Protein AF-A0A945HFX0-F1 (afdb_monomer)

Solvent-accessible surface area (backbone atoms only — not comparable to full-atom values): 7652 Å² total; per-residue (Å²): 131,73,81,60,67,75,51,36,63,50,46,22,51,36,42,45,74,63,76,45,85,78,62,36,68,26,99,71,65,4,30,9,42,42,48,48,58,98,86,22,37,43,35,40,37,35,25,21,48,61,94,44,63,70,61,50,52,52,44,40,50,51,24,35,49,52,19,45,22,42,48,31,44,33,48,78,53,60,52,98,87,67,50,74,68,43,85,43,67,78,61,22,26,66,62,51,78,89,76,49,67,55,74,47,80,47,79,46,80,74,76,42,79,60,42,64,40,39,64,7,32,19,30,20,30,31,14,26,42,39,44,65,69,67,59,63,95,63,77,40,66,104

Mean predicted aligned error: 4.1 Å

Sequence (142 aa):
TIRAAGWAEAVVLLAGAGALDGPVVSPDGATATALVDDDGIRVSVGCGDPLDETVLRSYCVGAAHMAWSWITSEALSVDADGVVQDLTVRSFGVVRATDTPPISVVIEDDGDEPVNGSDAVFAAVAAATWRHRGCPEDLPTG

Foldseek 3Di:
DPPCVPPLVVLLVCVLVVVDDAWQAGPQGKTKAWAQDPQAIEMEIEFADDPDPVVLQVLLVVLLQVLLQWQAFADWDADPVRDTDQPDPVSRGRDDPVRHHDYDYHYDHPNHDGDRGSSRSNSNSNSNNCVNLVNDPDPNSD

pLDDT: mean 91.92, std 8.22, range [47.22, 98.62]

Nearest PDB structures (foldseek):
  1zxi-assembly1_B  TM=8.717E-01  e=7.387E-05  Afipia carboxidovorans OM5
  8uem-assembly1_D  TM=7.984E-01  e=1.553E-04  Mycolicibacterium smegmatis MC2 155
  7dqx-assembly1_D  TM=6.953E-01  e=4.502E-05  Paenarthrobacter nicotinovorans
  1ffv-assembly1_B  TM=7.655E-01  e=2.548E-04  Hydrogenophaga pseudoflava
  1n63-assembly1_E  TM=6.920E-01  e=9.462E-05  Afipia carboxidovorans OM5

Radius of gyration: 15.37 Å; Cα contacts (8 Å, |Δi|>4): 255; chains: 1; bounding box: 42×33×36 Å

Secondary structure (DSSP, 8-state):
--SSTTHHHHHHHHHHTT-S-S-EE-TTS-EEEEEEETTEEEEEEE-SS-S-HHHHHHHHHHHHHHHHHHHHT----B-TT--B---SHHHHTPPPGGGSPPEEEEEE---SPP---HHHHHHHHHHHHHHHTT--SSS---

Structure (mmCIF, N/CA/C/O backbone):
data_AF-A0A945HFX0-F1
#
_entry.id   AF-A0A945HFX0-F1
#
loop_
_atom_site.group_PDB
_atom_site.id
_atom_site.type_symbol
_atom_site.label_atom_id
_atom_site.label_alt_id
_atom_site.label_comp_id
_atom_site.label_asym_id
_atom_site.label_entity_id
_atom_site.label_seq_id
_atom_site.pdbx_PDB_ins_code
_atom_site.Cartn_x
_atom_site.Cartn_y
_atom_site.Cartn_z
_atom_site.occupancy
_atom_site.B_iso_or_equiv
_atom_site.auth_seq_id
_atom_site.auth_comp_id
_atom_site.auth_asym_id
_atom_site.auth_atom_id
_atom_site.pdbx_PDB_model_num
ATOM 1 N N . THR A 1 1 ? -10.031 14.500 -11.309 1.00 47.22 1 THR A N 1
ATOM 2 C CA . THR A 1 1 ? -10.260 13.137 -10.786 1.00 47.22 1 THR A CA 1
ATOM 3 C C . THR A 1 1 ? -9.378 12.967 -9.572 1.00 47.22 1 THR A C 1
ATOM 5 O O . THR A 1 1 ? -8.223 13.370 -9.645 1.00 47.22 1 THR A O 1
ATOM 8 N N . ILE A 1 2 ? -9.905 12.467 -8.453 1.00 56.25 2 ILE A N 1
ATOM 9 C CA . ILE A 1 2 ? -9.057 12.060 -7.323 1.00 56.25 2 ILE A CA 1
ATOM 10 C C . ILE A 1 2 ? -8.348 10.781 -7.781 1.00 56.25 2 ILE A C 1
ATOM 12 O O . ILE A 1 2 ? -9.014 9.870 -8.270 1.00 56.25 2 ILE A O 1
ATOM 16 N N . ARG A 1 3 ? -7.010 10.758 -7.752 1.00 59.47 3 ARG A N 1
ATOM 17 C CA . ARG A 1 3 ? -6.233 9.595 -8.214 1.00 59.47 3 ARG A CA 1
ATOM 18 C C . ARG A 1 3 ? -6.542 8.396 -7.322 1.00 59.47 3 ARG A C 1
ATOM 20 O O . ARG A 1 3 ? -6.759 8.580 -6.129 1.00 59.47 3 ARG A O 1
ATOM 27 N N . ALA A 1 4 ? -6.601 7.211 -7.925 1.00 64.75 4 ALA A N 1
ATOM 28 C CA . ALA A 1 4 ? -6.902 5.930 -7.285 1.00 64.75 4 ALA A CA 1
ATOM 29 C C . ALA A 1 4 ? -8.270 5.797 -6.570 1.00 64.75 4 ALA A C 1
ATOM 31 O O . ALA A 1 4 ? -8.687 4.670 -6.331 1.00 64.75 4 ALA A O 1
ATOM 32 N N . ALA A 1 5 ? -9.006 6.882 -6.300 1.00 73.19 5 ALA A N 1
ATOM 33 C CA . ALA A 1 5 ? -10.302 6.834 -5.621 1.00 73.19 5 ALA A CA 1
ATOM 34 C C . ALA A 1 5 ? -11.329 5.974 -6.375 1.00 73.19 5 ALA A C 1
ATOM 36 O O . ALA A 1 5 ? -11.547 6.142 -7.579 1.00 73.19 5 ALA A O 1
ATOM 37 N N . GLY A 1 6 ? -11.958 5.052 -5.654 1.00 81.00 6 GLY A N 1
ATOM 38 C CA . GLY A 1 6 ? -12.854 4.018 -6.166 1.00 81.00 6 GLY A CA 1
ATOM 39 C C . GLY A 1 6 ? -12.131 2.807 -6.767 1.00 81.00 6 GLY A C 1
ATOM 40 O O . GLY A 1 6 ? -12.640 1.691 -6.675 1.00 81.00 6 GLY A O 1
ATOM 41 N N . TRP A 1 7 ? -10.955 2.994 -7.375 1.00 88.44 7 TRP A N 1
ATOM 42 C CA . TRP A 1 7 ? -10.166 1.901 -7.951 1.00 88.44 7 TRP A CA 1
ATOM 43 C C . TRP A 1 7 ? -9.368 1.154 -6.878 1.00 88.44 7 TRP A C 1
ATOM 45 O O . TRP A 1 7 ? -9.429 -0.073 -6.830 1.00 88.44 7 TRP A O 1
ATOM 55 N N . ALA A 1 8 ? -8.660 1.868 -6.001 1.00 83.19 8 ALA A N 1
ATOM 56 C CA . ALA A 1 8 ? -7.831 1.258 -4.969 1.00 83.19 8 ALA A CA 1
ATOM 57 C C . ALA A 1 8 ? -8.677 0.472 -3.966 1.00 83.19 8 ALA A C 1
ATOM 59 O O . ALA A 1 8 ? -8.317 -0.648 -3.637 1.00 83.19 8 ALA A O 1
ATOM 60 N N . GLU A 1 9 ? -9.828 0.992 -3.540 1.00 87.00 9 GLU A N 1
ATOM 61 C CA . GLU A 1 9 ? -10.766 0.304 -2.648 1.00 87.00 9 GLU A CA 1
ATOM 62 C C . GLU A 1 9 ? -11.250 -1.015 -3.268 1.00 87.00 9 GLU A C 1
ATOM 64 O O . GLU A 1 9 ? -11.233 -2.062 -2.618 1.00 87.00 9 GLU A O 1
ATOM 69 N N . ALA A 1 10 ? -11.626 -0.987 -4.552 1.00 86.69 10 ALA A N 1
ATOM 70 C CA . ALA A 1 10 ? -12.061 -2.177 -5.275 1.00 86.69 10 ALA A CA 1
ATOM 71 C C . ALA A 1 10 ? -10.925 -3.200 -5.427 1.00 86.69 10 ALA A C 1
ATOM 73 O O . ALA A 1 10 ? -11.132 -4.392 -5.201 1.00 86.69 10 ALA A O 1
ATOM 74 N N . VAL A 1 11 ? -9.718 -2.746 -5.774 1.00 85.12 11 VAL A N 1
ATOM 75 C CA . VAL A 1 11 ? -8.543 -3.617 -5.899 1.00 85.12 11 VAL A CA 1
ATOM 76 C C . VAL A 1 11 ? -8.136 -4.186 -4.550 1.00 85.12 11 VAL A C 1
ATOM 78 O O . VAL A 1 11 ? -7.838 -5.367 -4.487 1.00 85.12 11 VAL A O 1
ATOM 81 N N . VAL A 1 12 ? -8.160 -3.410 -3.468 1.00 86.88 12 VAL A N 1
ATOM 82 C CA . VAL A 1 12 ? -7.839 -3.891 -2.117 1.00 86.88 12 VAL A CA 1
ATOM 83 C C . VAL A 1 12 ? -8.786 -5.007 -1.698 1.00 86.88 12 VAL A C 1
ATOM 85 O O . VAL A 1 12 ? -8.320 -6.038 -1.215 1.00 86.88 12 VAL A O 1
ATOM 88 N N . LEU A 1 13 ? -10.088 -4.851 -1.951 1.00 86.88 13 LEU A N 1
ATOM 89 C CA . LEU A 1 13 ? -11.083 -5.891 -1.687 1.00 86.88 13 LEU A CA 1
ATOM 90 C C . LEU A 1 13 ? -10.856 -7.135 -2.552 1.00 86.88 13 LEU A C 1
ATOM 92 O O . LEU A 1 13 ? -10.785 -8.241 -2.023 1.00 86.88 13 LEU A O 1
ATOM 96 N N . LEU A 1 14 ? -10.716 -6.977 -3.872 1.00 86.44 14 LEU A N 1
ATOM 97 C CA . LEU A 1 14 ? -10.540 -8.101 -4.798 1.00 86.44 14 LEU A CA 1
ATOM 98 C C . LEU A 1 14 ? -9.209 -8.823 -4.571 1.00 86.44 14 LEU A C 1
ATOM 100 O O . LEU A 1 14 ? -9.177 -10.048 -4.437 1.00 86.44 14 LEU A O 1
ATOM 104 N N . ALA A 1 15 ? -8.118 -8.061 -4.496 1.00 80.31 15 ALA A N 1
ATOM 105 C CA . ALA A 1 15 ? -6.792 -8.572 -4.218 1.00 80.31 15 ALA A CA 1
ATOM 106 C C . ALA A 1 15 ? -6.811 -9.230 -2.856 1.00 80.31 15 ALA A C 1
ATOM 108 O O . ALA A 1 15 ? -6.555 -10.416 -2.827 1.00 80.31 15 ALA A O 1
ATOM 109 N N . GLY A 1 16 ? -7.192 -8.533 -1.781 1.00 75.00 16 GLY A N 1
ATOM 110 C CA . GLY A 1 16 ? -7.235 -9.024 -0.401 1.00 75.00 16 GLY A CA 1
ATOM 111 C C . GLY A 1 16 ? -8.109 -10.265 -0.171 1.00 75.00 16 GLY A C 1
ATOM 112 O O . GLY A 1 16 ? -7.706 -11.180 0.547 1.00 75.00 16 GLY A O 1
ATOM 113 N N . ALA A 1 17 ? -9.254 -10.371 -0.849 1.00 81.88 17 ALA A N 1
ATOM 114 C CA . ALA A 1 17 ? -10.121 -11.550 -0.782 1.00 81.88 17 ALA A CA 1
ATOM 115 C C . ALA A 1 17 ? -9.568 -12.765 -1.552 1.00 81.88 17 ALA A C 1
ATOM 117 O O . ALA A 1 17 ? -10.147 -13.846 -1.488 1.00 81.88 17 ALA A O 1
ATOM 118 N N . GLY A 1 18 ? -8.455 -12.607 -2.280 1.00 79.31 18 GLY A N 1
ATOM 119 C CA . GLY A 1 18 ? -7.888 -13.665 -3.121 1.00 79.31 18 GLY A CA 1
ATOM 120 C C . GLY A 1 18 ? -8.658 -13.879 -4.422 1.00 79.31 18 GLY A C 1
ATOM 121 O O . GLY A 1 18 ? -8.559 -14.944 -5.013 1.00 79.31 18 GLY A O 1
ATOM 122 N N . ALA A 1 19 ? -9.437 -12.886 -4.860 1.00 81.06 19 ALA A N 1
ATOM 123 C CA . ALA A 1 19 ? -10.135 -12.908 -6.145 1.00 81.06 19 ALA A CA 1
ATOM 124 C C . ALA A 1 19 ? -9.243 -12.449 -7.314 1.00 81.06 19 ALA A C 1
ATOM 126 O O . ALA A 1 19 ? -9.623 -12.620 -8.472 1.00 81.06 19 ALA A O 1
ATOM 127 N N . LEU A 1 20 ? -8.079 -11.861 -7.017 1.00 79.38 20 LEU A N 1
ATOM 128 C CA . LEU A 1 20 ? -7.027 -11.577 -7.990 1.00 79.38 20 LEU A CA 1
ATOM 129 C C . LEU A 1 20 ? -5.816 -12.458 -7.694 1.00 79.38 20 LEU A C 1
ATOM 131 O O . LEU A 1 20 ? -5.263 -12.409 -6.592 1.00 79.38 20 LEU A O 1
ATOM 135 N N . ASP A 1 21 ? -5.410 -13.223 -8.702 1.00 78.06 21 ASP A N 1
ATOM 136 C CA . ASP A 1 21 ? -4.166 -13.981 -8.700 1.00 78.06 21 ASP A CA 1
ATOM 137 C C . ASP A 1 21 ? -3.045 -13.126 -9.308 1.00 78.06 21 ASP A C 1
ATOM 139 O O . ASP A 1 21 ? -3.195 -12.576 -10.400 1.00 78.06 21 ASP A O 1
ATOM 143 N N . GLY A 1 22 ? -1.902 -13.043 -8.622 1.00 86.62 22 GLY A N 1
ATOM 144 C CA . GLY A 1 22 ? -0.717 -12.332 -9.112 1.00 86.62 22 GLY A CA 1
ATOM 145 C C . GLY A 1 22 ? -0.613 -10.864 -8.664 1.00 86.62 22 GLY A C 1
ATOM 146 O O . GLY A 1 22 ? -1.208 -10.480 -7.654 1.00 86.62 22 GLY A O 1
ATOM 147 N N . PRO A 1 23 ? 0.218 -10.052 -9.348 1.00 93.50 23 PRO A N 1
ATOM 148 C CA . PRO A 1 23 ? 0.467 -8.666 -8.968 1.00 93.50 23 PRO A CA 1
ATOM 149 C C . PRO A 1 23 ? -0.758 -7.772 -9.181 1.00 93.50 23 PRO A C 1
ATOM 151 O O . PRO A 1 23 ? -1.560 -7.979 -10.091 1.00 93.50 23 PRO A O 1
ATOM 154 N N . VAL A 1 24 ? -0.859 -6.717 -8.374 1.00 94.94 24 VAL A N 1
ATOM 155 C CA . VAL A 1 24 ? -1.767 -5.600 -8.650 1.00 94.94 24 VAL A CA 1
ATOM 156 C C . VAL A 1 24 ? -1.261 -4.857 -9.879 1.00 94.94 24 VAL A C 1
ATOM 158 O O . VAL A 1 24 ? -0.081 -4.530 -9.932 1.00 94.94 24 VAL A O 1
ATOM 161 N N . VAL A 1 25 ? -2.150 -4.552 -10.827 1.00 94.19 25 VAL A N 1
ATOM 162 C CA . VAL A 1 25 ? -1.836 -3.767 -12.031 1.00 94.19 25 VAL A CA 1
ATOM 163 C C . VAL A 1 25 ? -2.558 -2.423 -11.962 1.00 94.19 25 VAL A C 1
ATOM 165 O O . VAL A 1 25 ? -3.788 -2.396 -11.884 1.00 94.19 25 VAL A O 1
ATOM 168 N N . SER A 1 26 ? -1.815 -1.315 -11.963 1.00 93.19 26 SER A N 1
ATOM 169 C CA . SER A 1 26 ? -2.383 0.037 -11.967 1.00 93.19 26 SER A CA 1
ATOM 170 C C . SER A 1 26 ? -3.026 0.378 -13.317 1.00 93.19 26 SER A C 1
ATOM 172 O O . SER A 1 26 ? -2.711 -0.251 -14.330 1.00 93.19 26 SER A O 1
ATOM 174 N N . PRO A 1 27 ? -3.901 1.401 -13.382 1.00 90.69 27 PRO A N 1
ATOM 175 C CA . PRO A 1 27 ? -4.476 1.854 -14.650 1.00 90.69 27 PRO A CA 1
ATOM 176 C C . PRO A 1 27 ? -3.428 2.296 -15.681 1.00 90.69 27 PRO A C 1
ATOM 178 O O . PRO A 1 27 ? -3.665 2.165 -16.879 1.00 90.69 27 PRO A O 1
ATOM 181 N N . ASP A 1 28 ? -2.279 2.786 -15.207 1.00 90.44 28 ASP A N 1
ATOM 182 C CA . ASP A 1 28 ? -1.153 3.219 -16.040 1.00 90.44 28 ASP A CA 1
ATOM 183 C C . ASP A 1 28 ? -0.229 2.046 -16.440 1.00 90.44 28 ASP A C 1
ATOM 185 O O . ASP A 1 28 ? 0.741 2.253 -17.160 1.00 90.44 28 ASP A O 1
ATOM 189 N N . GLY A 1 29 ? -0.524 0.816 -15.998 1.00 93.62 29 GLY A N 1
ATOM 190 C CA . GLY A 1 29 ? 0.176 -0.410 -16.400 1.00 93.62 29 GLY A CA 1
ATOM 191 C C . GLY A 1 29 ? 1.282 -0.886 -15.456 1.00 93.62 29 GLY A C 1
ATOM 192 O O . GLY A 1 29 ? 1.829 -1.962 -15.678 1.00 93.62 29 GLY A O 1
ATOM 193 N N . ALA A 1 30 ? 1.586 -0.151 -14.384 1.00 95.50 30 ALA A N 1
ATOM 194 C CA . ALA A 1 30 ? 2.576 -0.595 -13.406 1.00 95.50 30 ALA A CA 1
ATOM 195 C C . ALA A 1 30 ? 2.076 -1.808 -12.620 1.00 95.50 30 ALA A C 1
ATOM 197 O O . ALA A 1 30 ? 0.890 -1.907 -12.302 1.00 95.50 30 ALA A O 1
ATOM 198 N N . THR A 1 31 ? 2.988 -2.691 -12.232 1.00 96.69 31 THR A N 1
ATOM 199 C CA . THR A 1 31 ? 2.679 -3.877 -11.437 1.00 96.69 31 THR A CA 1
ATOM 200 C C . THR A 1 31 ? 3.303 -3.788 -10.052 1.00 96.69 31 THR A C 1
ATOM 202 O O . THR A 1 31 ? 4.391 -3.240 -9.892 1.00 96.69 31 THR A O 1
ATOM 205 N N . ALA A 1 32 ? 2.627 -4.313 -9.030 1.00 97.25 32 ALA A N 1
ATOM 206 C CA . ALA A 1 32 ? 3.210 -4.428 -7.700 1.00 97.25 32 ALA A CA 1
ATOM 207 C C . ALA A 1 32 ? 2.732 -5.669 -6.944 1.00 97.25 32 ALA A C 1
ATOM 209 O O . ALA A 1 32 ? 1.564 -6.059 -7.003 1.00 97.25 32 ALA A O 1
ATOM 210 N N . THR A 1 33 ? 3.639 -6.247 -6.162 1.00 97.06 33 THR A N 1
ATOM 211 C CA . THR A 1 33 ? 3.321 -7.214 -5.108 1.00 97.06 33 THR A CA 1
ATOM 212 C C . THR A 1 33 ? 3.784 -6.671 -3.766 1.00 97.06 33 THR A C 1
ATOM 214 O O . THR A 1 33 ? 4.759 -5.921 -3.685 1.00 97.06 33 THR A O 1
ATOM 217 N N . ALA A 1 34 ? 3.079 -7.050 -2.703 1.00 97.69 34 ALA A N 1
ATOM 218 C CA . ALA A 1 34 ? 3.464 -6.699 -1.349 1.00 97.69 34 ALA A CA 1
ATOM 219 C C . ALA A 1 34 ? 3.267 -7.878 -0.398 1.00 97.69 34 ALA A C 1
ATOM 221 O O . ALA A 1 34 ? 2.303 -8.637 -0.514 1.00 97.69 34 ALA A O 1
ATOM 222 N N . LEU A 1 35 ? 4.170 -7.987 0.570 1.00 97.00 35 LEU A N 1
ATOM 223 C CA . LEU A 1 35 ? 4.065 -8.881 1.714 1.00 97.00 35 LEU A CA 1
ATOM 224 C C . LEU A 1 35 ? 4.190 -8.049 2.990 1.00 97.00 35 LEU A C 1
ATOM 226 O O . LEU A 1 35 ? 5.115 -7.245 3.110 1.00 97.00 35 LEU A O 1
ATOM 230 N N . VAL A 1 36 ? 3.265 -8.270 3.922 1.00 97.56 36 VAL A N 1
ATOM 231 C CA . VAL A 1 36 ? 3.235 -7.630 5.240 1.00 97.56 36 VAL A CA 1
ATOM 232 C C . VAL A 1 36 ? 3.227 -8.723 6.300 1.00 97.56 36 VAL A C 1
ATOM 234 O O . VAL A 1 36 ? 2.336 -9.576 6.310 1.00 97.56 36 VAL A O 1
ATOM 237 N N . ASP A 1 37 ? 4.234 -8.711 7.164 1.00 96.50 37 ASP A N 1
ATOM 238 C CA . ASP A 1 37 ? 4.365 -9.607 8.311 1.00 96.50 37 ASP A CA 1
ATOM 239 C C . ASP A 1 37 ? 5.091 -8.914 9.474 1.00 96.50 37 ASP A C 1
ATOM 241 O O . ASP A 1 37 ? 5.285 -7.697 9.460 1.00 96.50 37 ASP A O 1
ATOM 245 N N . ASP A 1 38 ? 5.474 -9.691 10.487 1.00 94.94 38 ASP A N 1
ATOM 246 C CA . ASP A 1 38 ? 6.113 -9.184 11.705 1.00 94.94 38 ASP A CA 1
ATOM 247 C C . ASP A 1 38 ? 7.488 -8.533 11.446 1.00 94.94 38 ASP A C 1
ATOM 249 O O . ASP A 1 38 ? 7.938 -7.720 12.255 1.00 94.94 38 ASP A O 1
ATOM 253 N N . ASP A 1 39 ? 8.147 -8.849 10.322 1.00 96.19 39 ASP A N 1
ATOM 254 C CA . ASP A 1 39 ? 9.440 -8.263 9.944 1.00 96.19 39 ASP A CA 1
ATOM 255 C C . ASP A 1 39 ? 9.280 -6.904 9.235 1.00 96.19 39 ASP A C 1
ATOM 257 O O . ASP A 1 39 ? 10.214 -6.094 9.215 1.00 96.19 39 ASP A O 1
ATOM 261 N N . GLY A 1 40 ? 8.109 -6.640 8.646 1.00 97.94 40 GLY A N 1
ATOM 262 C CA . GLY A 1 40 ? 7.769 -5.371 8.008 1.00 97.94 40 GLY A CA 1
ATOM 263 C C . GLY A 1 40 ? 7.066 -5.518 6.659 1.00 97.94 40 GLY A C 1
ATOM 264 O O . GLY A 1 40 ? 6.315 -6.459 6.408 1.00 97.94 40 GLY A O 1
ATOM 265 N N . ILE A 1 41 ? 7.295 -4.539 5.782 1.00 98.62 41 ILE A N 1
ATOM 266 C CA . ILE A 1 41 ? 6.659 -4.419 4.467 1.00 98.62 41 ILE A CA 1
ATOM 267 C C . ILE A 1 41 ? 7.716 -4.644 3.378 1.00 98.62 41 ILE A C 1
ATOM 269 O O . ILE A 1 41 ? 8.709 -3.916 3.277 1.00 98.62 41 ILE A O 1
ATOM 273 N N . ARG A 1 42 ? 7.495 -5.648 2.528 1.00 98.62 42 ARG A N 1
ATOM 274 C CA . ARG A 1 42 ? 8.311 -5.929 1.335 1.00 98.62 42 ARG A CA 1
ATOM 275 C C . ARG A 1 42 ? 7.486 -5.670 0.090 1.00 98.62 42 ARG A C 1
ATOM 277 O O . ARG A 1 42 ? 6.399 -6.225 -0.036 1.00 98.62 42 ARG A O 1
ATOM 284 N N . VAL A 1 43 ? 8.013 -4.853 -0.814 1.00 98.56 43 VAL A N 1
ATOM 285 C CA . VAL A 1 43 ? 7.371 -4.470 -2.074 1.00 98.56 43 VAL A CA 1
ATOM 286 C C . VAL A 1 43 ? 8.263 -4.883 -3.239 1.00 98.56 43 VAL A C 1
ATOM 288 O O . VAL A 1 43 ? 9.460 -4.613 -3.206 1.00 98.56 43 VAL A O 1
ATOM 291 N N . SER A 1 44 ? 7.681 -5.486 -4.271 1.00 98.06 44 SER A N 1
ATOM 292 C CA . SER A 1 44 ? 8.280 -5.573 -5.609 1.00 98.06 44 SER A CA 1
ATOM 293 C C . SER A 1 44 ? 7.398 -4.778 -6.571 1.00 98.06 44 SER A C 1
ATOM 295 O O . SER A 1 44 ? 6.171 -4.883 -6.494 1.00 98.06 44 SER A O 1
ATOM 297 N N . VAL A 1 45 ? 8.006 -3.932 -7.403 1.00 97.94 45 VAL A N 1
ATOM 298 C CA . VAL A 1 45 ? 7.315 -3.041 -8.345 1.00 97.94 45 VAL A CA 1
ATOM 299 C C . VAL A 1 45 ? 7.966 -3.114 -9.722 1.00 97.94 45 VAL A C 1
ATOM 301 O O . VAL A 1 45 ? 9.175 -2.947 -9.823 1.00 97.94 45 VAL A O 1
ATOM 304 N N . GLY A 1 46 ? 7.167 -3.331 -10.766 1.00 97.19 46 GLY A N 1
ATOM 305 C CA . GLY A 1 46 ? 7.577 -3.190 -12.167 1.00 97.19 46 GLY A CA 1
ATOM 306 C C . GLY A 1 46 ? 6.870 -1.990 -12.789 1.00 97.19 46 GLY A C 1
ATOM 307 O O . GLY A 1 46 ? 5.642 -1.886 -12.701 1.00 97.19 46 GLY A O 1
ATOM 308 N N . CYS A 1 47 ? 7.622 -1.045 -13.346 1.00 95.88 47 CYS A N 1
ATOM 309 C CA . CYS A 1 47 ? 7.056 0.187 -13.898 1.00 95.88 47 CYS A CA 1
ATOM 310 C C . CYS A 1 47 ? 7.902 0.806 -15.022 1.00 95.88 47 CYS A C 1
ATOM 312 O O . CYS A 1 47 ? 7.966 2.037 -15.103 1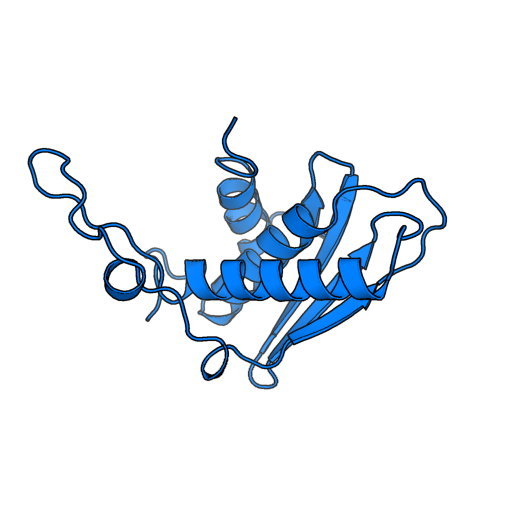.00 95.88 47 CYS A O 1
ATOM 314 N N . GLY A 1 48 ? 8.536 -0.010 -15.867 1.00 95.38 48 GLY A N 1
ATOM 315 C CA . GLY A 1 48 ? 9.466 0.473 -16.888 1.00 95.38 48 GLY A CA 1
ATOM 316 C C . GLY A 1 48 ? 10.852 0.812 -16.337 1.00 95.38 48 GLY A C 1
ATOM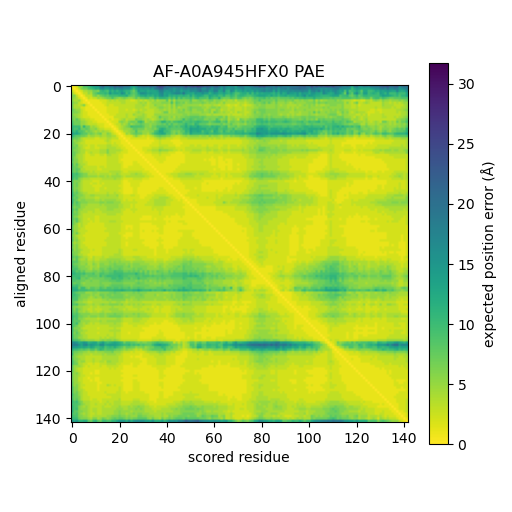 317 O O . GLY A 1 48 ? 11.115 0.674 -15.139 1.00 95.38 48 GLY A O 1
ATOM 318 N N . ASP A 1 49 ? 11.712 1.333 -17.217 1.00 95.00 49 ASP A N 1
ATOM 319 C CA . ASP A 1 49 ? 13.044 1.861 -16.894 1.00 95.00 49 ASP A CA 1
ATOM 320 C C . ASP A 1 49 ? 12.930 3.185 -16.104 1.00 95.00 49 ASP A C 1
ATOM 322 O O . ASP A 1 49 ? 12.521 4.214 -16.662 1.00 95.00 49 ASP A O 1
ATOM 326 N N . PRO A 1 50 ? 13.239 3.208 -14.791 1.00 93.38 50 PRO A N 1
ATOM 327 C CA . PRO A 1 50 ? 13.017 4.383 -13.962 1.00 93.38 50 PRO A CA 1
ATOM 328 C C . PRO A 1 50 ? 13.864 5.577 -14.407 1.00 93.38 50 PRO A C 1
ATOM 330 O O . PRO A 1 50 ? 15.086 5.500 -14.490 1.00 93.38 50 PRO A O 1
ATOM 333 N N . LEU A 1 51 ? 13.232 6.749 -14.529 1.00 93.88 51 LEU A N 1
ATOM 334 C CA . LEU A 1 51 ? 13.952 8.008 -14.783 1.00 93.88 51 LEU A CA 1
ATOM 335 C C . LEU A 1 51 ? 15.022 8.305 -13.714 1.00 93.88 51 LEU A C 1
ATOM 337 O O . LEU A 1 51 ? 16.056 8.900 -14.010 1.00 93.88 51 LEU A O 1
ATOM 341 N N . ASP A 1 52 ? 14.736 7.930 -12.465 1.00 95.25 52 ASP A N 1
ATOM 342 C CA . ASP A 1 52 ? 15.670 7.940 -11.342 1.00 95.25 52 ASP A CA 1
ATOM 343 C C . ASP A 1 52 ? 15.210 6.898 -10.309 1.00 95.25 52 ASP A C 1
ATOM 345 O O . ASP A 1 52 ? 14.127 7.003 -9.722 1.00 95.25 52 ASP A O 1
ATOM 349 N N . GLU A 1 53 ? 16.042 5.883 -10.076 1.00 94.69 53 GLU A N 1
ATOM 350 C CA . GLU A 1 53 ? 15.722 4.773 -9.176 1.00 94.69 53 GLU A CA 1
ATOM 351 C C . GLU A 1 53 ? 15.582 5.217 -7.707 1.00 94.69 53 GLU A C 1
ATOM 353 O O . GLU A 1 53 ? 14.753 4.691 -6.961 1.00 94.69 53 GLU A O 1
ATOM 358 N N . THR A 1 54 ? 16.355 6.216 -7.268 1.00 96.88 54 THR A N 1
ATOM 359 C CA . THR A 1 54 ? 16.299 6.729 -5.888 1.00 96.88 54 THR A CA 1
ATOM 360 C C . THR A 1 54 ? 14.988 7.469 -5.640 1.00 96.88 54 THR A C 1
ATOM 362 O O . THR A 1 54 ? 14.357 7.310 -4.586 1.00 96.88 54 THR A O 1
ATOM 365 N N . VAL A 1 55 ? 14.554 8.262 -6.619 1.00 96.88 55 VAL A N 1
ATOM 366 C CA . VAL A 1 55 ? 13.275 8.973 -6.579 1.00 96.88 55 VAL A CA 1
ATOM 367 C C . VAL A 1 55 ? 12.117 7.980 -6.607 1.00 96.88 55 VAL A C 1
ATOM 369 O O . VAL A 1 55 ? 11.241 8.059 -5.743 1.00 96.88 55 VAL A O 1
ATOM 372 N N . LEU A 1 56 ? 12.135 7.006 -7.524 1.00 96.12 56 LEU A N 1
ATOM 373 C CA . LEU A 1 56 ? 11.108 5.963 -7.594 1.00 96.12 56 LEU A CA 1
ATOM 374 C C . LEU A 1 56 ? 10.999 5.200 -6.269 1.00 96.12 56 LEU A C 1
ATOM 376 O O . LEU A 1 56 ? 9.914 5.093 -5.700 1.00 96.12 56 LEU A O 1
ATOM 380 N N . ARG A 1 57 ? 12.130 4.748 -5.721 1.00 97.75 57 ARG A N 1
ATOM 381 C CA . ARG A 1 57 ? 12.188 4.057 -4.427 1.00 97.75 57 ARG A CA 1
ATOM 382 C C . ARG A 1 57 ? 11.562 4.884 -3.307 1.00 97.75 57 ARG A C 1
ATOM 384 O O . ARG A 1 57 ? 10.799 4.348 -2.506 1.00 97.75 57 ARG A O 1
ATOM 391 N N . SER A 1 58 ? 11.840 6.186 -3.267 1.00 97.88 58 SER A N 1
ATOM 392 C CA . SER A 1 58 ? 11.257 7.101 -2.277 1.00 97.88 58 SER A CA 1
ATOM 393 C C . SER A 1 58 ? 9.739 7.230 -2.440 1.00 97.88 58 SER A C 1
ATOM 395 O O . SER A 1 58 ? 9.009 7.207 -1.448 1.00 97.88 58 SER A O 1
ATOM 397 N N . TYR A 1 59 ? 9.246 7.297 -3.680 1.00 97.38 59 TYR A N 1
ATOM 398 C CA . TYR A 1 59 ? 7.812 7.290 -3.970 1.00 97.38 59 TYR A CA 1
ATOM 399 C C . TYR A 1 59 ? 7.134 5.981 -3.555 1.00 97.38 59 TYR A C 1
ATOM 401 O O . TYR A 1 59 ? 6.048 6.021 -2.980 1.00 97.38 59 TYR A O 1
ATOM 409 N N . CYS A 1 60 ? 7.766 4.830 -3.788 1.00 98.25 60 CYS A N 1
ATOM 410 C CA . CYS A 1 60 ? 7.247 3.533 -3.352 1.00 98.25 60 CYS A CA 1
ATOM 411 C C . CYS A 1 60 ? 7.184 3.429 -1.822 1.00 98.25 60 CYS A C 1
ATOM 413 O O . CYS A 1 60 ? 6.180 2.964 -1.287 1.00 98.25 60 CYS A O 1
ATOM 415 N N . VAL A 1 61 ? 8.207 3.914 -1.107 1.00 98.44 61 VAL A N 1
ATOM 416 C CA . VAL A 1 61 ? 8.193 3.973 0.366 1.00 98.44 61 VAL A CA 1
ATOM 417 C C . VAL A 1 61 ? 7.060 4.872 0.869 1.00 98.44 61 VAL A C 1
ATOM 419 O O . VAL A 1 61 ? 6.325 4.478 1.771 1.00 98.44 61 VAL A O 1
ATOM 422 N N . GLY A 1 62 ? 6.866 6.045 0.259 1.00 98.00 62 GLY A N 1
ATOM 423 C CA . GLY A 1 62 ? 5.751 6.935 0.594 1.00 98.00 62 GLY A CA 1
ATOM 424 C C . GLY A 1 62 ? 4.380 6.303 0.328 1.00 98.00 62 GLY A C 1
ATOM 425 O O . GLY A 1 62 ? 3.490 6.391 1.167 1.00 98.00 62 GLY A O 1
ATOM 426 N N . ALA A 1 63 ? 4.214 5.615 -0.804 1.00 97.94 63 ALA A N 1
ATOM 427 C CA . ALA A 1 63 ? 2.979 4.906 -1.139 1.00 97.94 63 ALA A CA 1
ATOM 428 C C . ALA A 1 63 ? 2.671 3.772 -0.149 1.00 97.94 63 ALA A C 1
ATOM 430 O O . ALA A 1 63 ? 1.534 3.641 0.299 1.00 97.94 63 ALA A O 1
ATOM 431 N N . ALA A 1 64 ? 3.685 2.994 0.239 1.00 98.38 64 ALA A N 1
ATOM 432 C CA . ALA A 1 64 ? 3.547 1.940 1.238 1.00 98.38 64 ALA A CA 1
ATOM 433 C C . ALA A 1 64 ? 3.184 2.497 2.627 1.00 98.38 64 ALA A C 1
ATOM 435 O O . ALA A 1 64 ? 2.319 1.940 3.300 1.00 98.38 64 ALA A O 1
ATOM 436 N N . HIS A 1 65 ? 3.791 3.619 3.032 1.00 98.06 65 HIS A N 1
ATOM 437 C CA . HIS A 1 65 ? 3.450 4.327 4.271 1.00 98.06 65 HIS A CA 1
ATOM 438 C C . HIS A 1 65 ? 1.986 4.783 4.283 1.00 98.06 65 HIS A C 1
ATOM 440 O O . HIS A 1 65 ? 1.267 4.479 5.234 1.00 98.06 65 HIS A O 1
ATOM 446 N N . MET A 1 66 ? 1.529 5.440 3.211 1.00 96.75 66 MET A N 1
ATOM 447 C CA . MET A 1 66 ? 0.137 5.886 3.090 1.00 96.75 66 MET A CA 1
ATOM 448 C C . MET A 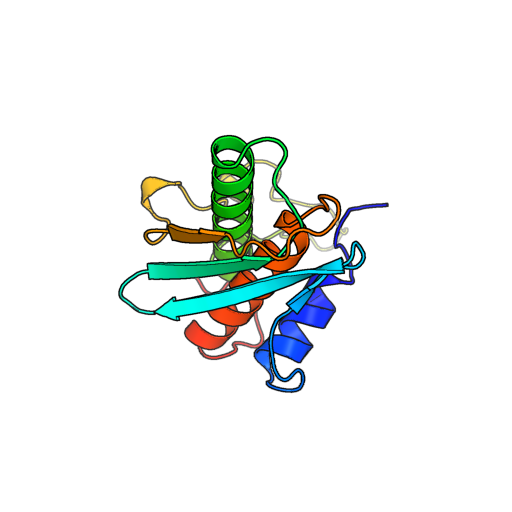1 66 ? -0.839 4.706 3.126 1.00 96.75 66 MET A C 1
ATOM 450 O O . MET A 1 66 ? -1.856 4.771 3.806 1.00 96.75 66 MET A O 1
ATOM 454 N N . ALA A 1 67 ? -0.522 3.607 2.438 1.00 96.62 67 ALA A N 1
ATOM 455 C CA . ALA A 1 67 ? -1.360 2.413 2.417 1.00 96.62 67 ALA A CA 1
ATOM 456 C C . ALA A 1 67 ? -1.476 1.746 3.795 1.00 96.62 67 ALA A C 1
ATOM 458 O O . ALA A 1 67 ? -2.575 1.390 4.217 1.00 96.62 67 ALA A O 1
ATOM 459 N N . TRP A 1 68 ? -0.357 1.606 4.513 1.00 97.31 68 TRP A N 1
ATOM 460 C CA . TRP A 1 68 ? -0.355 1.118 5.893 1.00 97.31 68 TRP A CA 1
ATOM 461 C C . TRP A 1 68 ? -1.201 2.027 6.788 1.00 97.31 68 TRP A C 1
ATOM 463 O O . TRP A 1 68 ? -2.129 1.561 7.444 1.00 97.31 68 TRP A O 1
ATOM 473 N N . SER A 1 69 ? -0.919 3.332 6.752 1.00 96.69 69 SER A N 1
ATOM 474 C CA . SER A 1 69 ? -1.601 4.349 7.550 1.00 96.69 69 SER A CA 1
ATOM 475 C C . SER A 1 69 ? -3.114 4.330 7.329 1.00 96.69 69 SER A C 1
ATOM 477 O O . SER A 1 69 ? -3.871 4.299 8.301 1.00 96.69 69 SER A O 1
ATOM 479 N N . TRP A 1 70 ? -3.549 4.225 6.071 1.00 95.12 70 TRP A N 1
ATOM 480 C CA . TRP A 1 70 ? -4.957 4.123 5.705 1.00 95.12 70 TRP A CA 1
ATOM 481 C C . TRP A 1 70 ? -5.664 2.939 6.365 1.00 95.12 70 TRP A C 1
ATOM 483 O O . TRP A 1 70 ? -6.688 3.114 7.020 1.00 95.12 70 TRP A O 1
ATOM 493 N N . ILE A 1 71 ? -5.104 1.736 6.240 1.00 95.31 71 ILE A N 1
ATOM 494 C CA . ILE A 1 71 ? -5.734 0.531 6.789 1.00 95.31 71 ILE A CA 1
ATOM 495 C C . ILE A 1 71 ? -5.713 0.536 8.321 1.00 95.31 71 ILE A C 1
ATOM 497 O O . ILE A 1 71 ? -6.645 0.046 8.959 1.00 95.31 71 ILE A O 1
ATOM 501 N N . THR A 1 72 ? -4.659 1.070 8.937 1.00 95.94 72 THR A N 1
ATOM 502 C CA . THR A 1 72 ? -4.452 0.895 10.378 1.00 95.94 72 THR A CA 1
ATOM 503 C C . THR A 1 72 ? -4.952 2.045 11.231 1.00 95.94 72 THR A C 1
ATOM 505 O O . THR A 1 72 ? -5.232 1.814 12.401 1.00 95.94 72 THR A O 1
ATOM 508 N N . SER A 1 73 ? -5.054 3.268 10.700 1.00 95.69 73 SER A N 1
ATOM 509 C CA . SER A 1 73 ? -5.253 4.449 11.553 1.00 95.69 73 SER A CA 1
ATOM 510 C C . SER A 1 73 ? -6.056 5.596 10.931 1.00 95.69 73 SER A C 1
ATOM 512 O O . SER A 1 73 ? -6.690 6.341 11.677 1.00 95.69 73 SER A O 1
ATOM 514 N N . GLU A 1 74 ? -6.058 5.775 9.606 1.00 94.69 74 GLU A N 1
ATOM 515 C CA . GLU A 1 74 ? -6.715 6.947 9.015 1.00 94.69 74 GLU A CA 1
ATOM 516 C C . GLU A 1 74 ? -8.240 6.814 8.952 1.00 94.69 74 GLU A C 1
ATOM 518 O O . GLU A 1 74 ? -8.775 5.859 8.388 1.00 94.69 74 GLU A O 1
ATOM 523 N N . ALA A 1 75 ? -8.950 7.811 9.485 1.00 91.94 75 ALA A N 1
ATOM 524 C CA . ALA A 1 75 ? -10.408 7.880 9.454 1.00 91.94 75 ALA A CA 1
ATOM 525 C C . ALA A 1 75 ? -10.914 9.326 9.392 1.00 91.94 75 ALA A C 1
ATOM 527 O O . ALA A 1 75 ? -10.308 10.243 9.946 1.00 91.94 75 ALA A O 1
ATOM 528 N N . LEU A 1 76 ? -12.070 9.519 8.752 1.00 91.88 76 LEU A N 1
ATOM 529 C CA . LEU A 1 76 ? -12.838 10.763 8.813 1.00 91.88 76 LEU A CA 1
ATOM 530 C C . LEU A 1 76 ? -14.178 10.495 9.49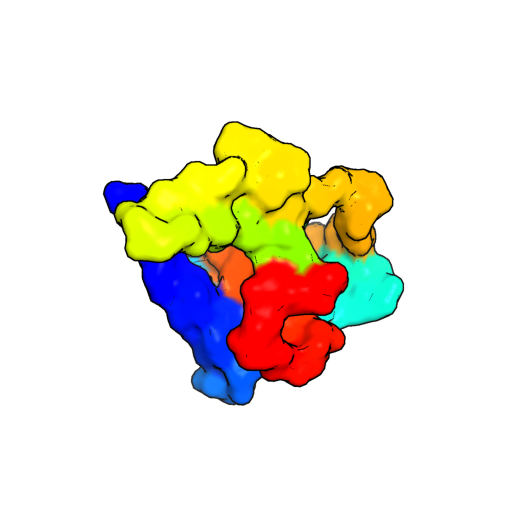2 1.00 91.88 76 LEU A C 1
ATOM 532 O O . LEU A 1 76 ? -15.047 9.827 8.932 1.00 91.88 76 LEU A O 1
ATOM 536 N N . SER A 1 77 ? -14.363 11.049 10.683 1.00 91.19 77 SER A N 1
ATOM 537 C CA . SER A 1 77 ? -15.648 11.083 11.363 1.00 91.19 77 SER A CA 1
ATOM 538 C C . SER A 1 77 ? -16.520 12.215 10.818 1.00 91.19 77 SER A C 1
ATOM 540 O O . SER A 1 77 ? -16.068 13.340 10.571 1.00 91.19 77 SER A O 1
ATOM 542 N N . VAL A 1 78 ? -17.795 11.889 10.620 1.00 94.12 78 VAL A N 1
ATOM 543 C CA . VAL A 1 78 ? -18.840 12.809 10.169 1.00 94.12 78 VAL A CA 1
ATOM 544 C C . VAL A 1 78 ? -19.957 12.832 11.202 1.00 94.12 78 VAL A C 1
ATOM 546 O O . VAL A 1 78 ? -20.333 11.789 11.739 1.00 94.12 78 VAL A O 1
ATOM 549 N N . ASP A 1 79 ? -20.465 14.020 11.513 1.00 94.19 79 ASP A N 1
ATOM 550 C CA . ASP A 1 79 ? -21.625 14.153 12.393 1.00 94.19 79 ASP A CA 1
ATOM 551 C C . ASP A 1 79 ? -22.949 13.888 11.650 1.00 94.19 79 ASP A C 1
ATOM 553 O O . ASP A 1 79 ? -22.977 13.558 10.461 1.00 94.19 79 ASP A O 1
ATOM 557 N N . ALA A 1 80 ? -24.068 14.017 12.368 1.00 95.75 80 ALA A N 1
ATOM 558 C CA . ALA A 1 80 ? -25.404 13.772 11.824 1.00 95.75 80 ALA A CA 1
ATOM 559 C C . ALA A 1 80 ? -25.798 14.739 10.691 1.00 95.75 80 ALA A C 1
ATOM 561 O O . ALA A 1 80 ? -26.675 14.407 9.894 1.00 95.75 80 ALA A O 1
ATOM 562 N N . ASP A 1 81 ? -25.148 15.901 10.607 1.00 96.00 81 ASP A N 1
ATOM 563 C CA . ASP A 1 81 ? -25.370 16.907 9.569 1.00 96.00 81 ASP A CA 1
ATOM 564 C C . ASP A 1 81 ? -24.413 16.720 8.372 1.00 96.00 81 ASP A C 1
ATOM 566 O O . ASP A 1 81 ? -24.464 17.475 7.398 1.00 96.00 81 ASP A O 1
ATOM 570 N N . GLY A 1 82 ? -23.553 15.693 8.413 1.00 93.56 82 GLY A N 1
ATOM 571 C CA . GLY A 1 82 ? -22.572 15.383 7.374 1.00 93.56 82 GLY A CA 1
ATOM 572 C C . GLY A 1 82 ? -21.314 16.250 7.438 1.00 93.56 82 GLY A C 1
ATOM 573 O O . GLY A 1 82 ? -20.577 16.331 6.452 1.00 93.56 82 GLY A O 1
ATOM 574 N N . VAL A 1 83 ? -21.054 16.913 8.568 1.00 95.00 83 VAL A N 1
ATOM 575 C CA . VAL A 1 83 ? -19.873 17.761 8.751 1.00 95.00 83 VAL A CA 1
ATOM 576 C C . VAL A 1 83 ? -18.699 16.916 9.236 1.00 95.00 83 VAL A C 1
ATOM 578 O O . VAL A 1 83 ? -18.788 16.216 10.248 1.00 95.00 83 VAL A O 1
ATOM 581 N N . VAL A 1 84 ? -17.579 17.007 8.516 1.00 94.25 84 VAL A N 1
ATOM 582 C CA . VAL A 1 84 ? -16.312 16.352 8.871 1.00 94.25 84 VAL A CA 1
ATOM 583 C C . VAL A 1 84 ? -15.736 16.978 10.138 1.00 94.25 84 VAL A C 1
ATOM 585 O O . VAL A 1 84 ? -15.561 18.196 10.203 1.00 94.25 84 VAL A O 1
ATOM 588 N N . GLN A 1 85 ? -15.388 16.144 11.116 1.00 93.12 85 GLN A N 1
ATOM 589 C CA . GLN A 1 85 ? -14.834 16.598 12.396 1.00 93.12 85 GLN A CA 1
ATOM 590 C C . GLN A 1 85 ? -13.297 16.524 12.436 1.00 93.12 85 GLN A C 1
ATOM 592 O O . GLN A 1 85 ? -12.646 17.318 13.119 1.00 93.12 85 GLN A O 1
ATOM 597 N N . ASP A 1 86 ? -12.691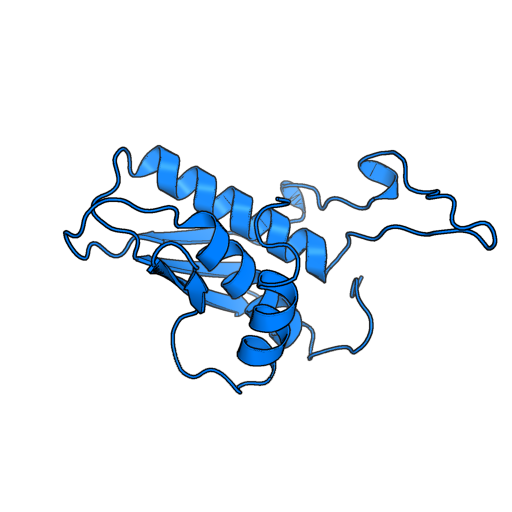 15.621 11.662 1.00 91.88 86 ASP A N 1
ATOM 598 C CA . ASP A 1 86 ? -11.246 15.377 11.675 1.00 91.88 86 ASP A CA 1
ATOM 599 C C . ASP A 1 86 ? -10.484 16.314 10.727 1.00 91.88 86 ASP A C 1
ATOM 601 O O . ASP A 1 86 ? -10.040 15.938 9.647 1.00 91.88 86 ASP A O 1
ATOM 605 N N . LEU A 1 87 ? -10.303 17.567 11.150 1.00 89.56 87 LEU A N 1
ATOM 606 C CA . LEU A 1 87 ? -9.747 18.643 10.311 1.00 89.56 87 LEU A CA 1
ATOM 607 C C . LEU A 1 87 ? -8.226 18.850 10.438 1.00 89.56 87 LEU A C 1
ATOM 609 O O . LEU A 1 87 ? -7.681 19.843 9.955 1.00 89.56 87 LEU A O 1
ATOM 613 N N . THR A 1 88 ? -7.517 17.943 11.110 1.00 91.62 88 THR A N 1
ATOM 614 C CA . THR A 1 88 ? -6.061 18.011 11.306 1.00 91.62 88 THR A CA 1
ATOM 615 C C . THR A 1 88 ? -5.398 16.674 10.997 1.00 91.62 88 THR A C 1
ATOM 617 O O . THR A 1 88 ? -6.014 15.626 11.141 1.00 91.62 88 THR A O 1
ATOM 620 N N . VAL A 1 89 ? -4.098 16.686 10.684 1.00 86.75 89 VAL A N 1
ATOM 621 C CA . VAL A 1 89 ? -3.293 15.457 10.513 1.00 86.75 89 VAL A CA 1
ATOM 622 C C . VAL A 1 89 ? -3.400 14.531 11.731 1.00 86.75 89 VAL A C 1
ATOM 624 O O . VAL A 1 89 ? -3.440 13.313 11.595 1.00 86.75 89 VAL A O 1
ATOM 627 N N . ARG A 1 90 ? -3.474 15.115 12.935 1.00 87.81 90 ARG A N 1
ATOM 628 C CA . ARG A 1 90 ? -3.572 14.360 14.186 1.00 87.81 90 ARG A CA 1
ATOM 629 C C . ARG A 1 90 ? -4.943 13.714 14.372 1.00 87.81 90 ARG A C 1
ATOM 631 O O . ARG A 1 90 ? -4.996 12.598 14.866 1.00 87.81 90 ARG A O 1
ATOM 638 N N . SER A 1 91 ? -6.015 14.428 14.045 1.00 91.00 91 SER A N 1
ATOM 639 C CA . SER A 1 91 ? -7.384 13.916 14.167 1.00 91.00 91 SER A CA 1
ATOM 640 C C . SER A 1 91 ? -7.709 12.918 13.055 1.00 91.00 91 SER A C 1
ATOM 642 O O . SER A 1 91 ? -8.381 11.937 13.315 1.00 91.00 91 SER A O 1
ATOM 644 N N . PHE A 1 92 ? -7.147 13.110 11.854 1.00 92.50 92 PHE A N 1
ATOM 645 C CA . PHE A 1 92 ? -7.263 12.154 10.752 1.00 92.50 92 PHE A CA 1
ATOM 646 C C . PHE A 1 92 ? -6.533 10.837 11.039 1.00 92.50 92 PHE A C 1
ATOM 648 O O . PHE A 1 92 ? -6.966 9.797 10.571 1.00 92.50 92 PHE A O 1
ATOM 655 N N . GLY A 1 93 ? -5.452 10.874 11.828 1.00 94.06 93 GLY A N 1
ATOM 656 C CA . GLY A 1 93 ? -4.775 9.664 12.295 1.00 94.06 93 GLY A CA 1
ATOM 657 C C . GLY A 1 93 ? -3.611 9.201 11.419 1.00 94.06 93 GLY A C 1
ATOM 658 O O . GLY A 1 93 ? -3.317 8.012 11.412 1.00 94.06 93 GLY A O 1
ATOM 659 N N . VAL A 1 94 ? -2.911 10.099 10.714 1.00 95.19 94 VAL A N 1
ATOM 660 C CA . VAL A 1 94 ? -1.732 9.702 9.917 1.00 95.19 94 VAL A CA 1
ATOM 661 C C . VAL A 1 94 ? -0.664 9.068 10.814 1.00 95.19 94 VAL A C 1
ATOM 663 O O . VAL A 1 94 ? -0.190 9.692 11.773 1.00 95.19 94 VAL A O 1
ATOM 666 N N . VAL A 1 95 ? -0.252 7.844 10.480 1.00 95.88 95 VAL A N 1
ATOM 667 C CA . VAL A 1 95 ? 0.782 7.104 11.213 1.00 95.88 95 VAL A CA 1
ATOM 668 C C . VAL A 1 95 ? 2.116 7.840 11.119 1.00 95.88 95 VAL A C 1
ATOM 670 O O . VAL A 1 95 ? 2.545 8.286 10.052 1.00 95.88 95 VAL A O 1
ATOM 673 N N . ARG A 1 96 ? 2.820 7.965 12.247 1.00 94.81 96 ARG A N 1
ATOM 674 C CA . ARG A 1 96 ? 4.155 8.576 12.260 1.00 94.81 96 ARG A CA 1
ATOM 675 C C . ARG A 1 96 ? 5.143 7.670 11.539 1.00 94.81 96 ARG A C 1
ATOM 677 O O . ARG A 1 96 ? 5.088 6.453 11.674 1.00 94.81 96 ARG A O 1
ATOM 684 N N . ALA A 1 97 ? 6.123 8.265 10.866 1.00 90.12 97 ALA A N 1
ATOM 685 C CA . ALA A 1 97 ? 7.166 7.500 10.183 1.00 90.12 97 ALA A CA 1
ATOM 686 C C . ALA A 1 97 ? 7.907 6.520 11.119 1.00 90.12 97 ALA A C 1
ATOM 688 O O . ALA A 1 97 ? 8.257 5.427 10.698 1.00 90.12 97 ALA A O 1
ATOM 689 N N . THR A 1 98 ? 8.104 6.880 12.394 1.00 93.50 98 THR A N 1
ATOM 690 C CA . THR A 1 98 ? 8.743 6.012 13.404 1.00 93.50 98 THR A CA 1
ATOM 691 C C . THR A 1 98 ? 7.900 4.812 13.819 1.00 93.50 98 THR A C 1
ATOM 693 O O . THR A 1 98 ? 8.449 3.851 14.344 1.00 93.50 98 THR A O 1
ATOM 696 N N . ASP A 1 99 ? 6.587 4.890 13.608 1.00 94.88 99 ASP A N 1
ATOM 697 C CA . ASP A 1 99 ? 5.613 3.880 14.029 1.00 94.88 99 ASP A CA 1
ATOM 698 C C . ASP A 1 99 ? 5.186 3.002 12.837 1.00 94.88 99 ASP A C 1
ATOM 700 O O . ASP A 1 99 ? 4.379 2.088 12.976 1.00 94.88 99 ASP A O 1
ATOM 704 N N . THR A 1 100 ? 5.724 3.286 11.648 1.00 95.75 100 THR A N 1
ATOM 705 C CA . THR A 1 100 ? 5.506 2.484 10.442 1.00 95.75 100 THR A CA 1
ATOM 706 C C . THR A 1 100 ? 6.501 1.326 10.426 1.00 95.75 100 THR A C 1
ATOM 708 O O . THR A 1 100 ? 7.684 1.561 10.695 1.00 95.75 100 THR A O 1
ATOM 711 N N . PRO A 1 101 ? 6.075 0.092 10.099 1.00 97.31 101 PRO A N 1
ATOM 712 C CA . PRO A 1 101 ? 7.002 -1.022 9.956 1.00 97.31 101 PRO A CA 1
ATOM 713 C C . PRO A 1 101 ? 8.103 -0.716 8.926 1.00 97.31 101 PRO A C 1
ATOM 715 O O . PRO A 1 101 ? 7.875 0.079 8.010 1.00 97.31 101 PRO A O 1
ATOM 718 N N . PRO A 1 102 ? 9.288 -1.344 9.024 1.00 98.25 102 PRO A N 1
ATOM 719 C CA . PRO A 1 102 ? 10.339 -1.180 8.024 1.00 98.25 102 PRO A CA 1
ATOM 720 C C . PRO A 1 102 ? 9.824 -1.492 6.614 1.00 98.25 102 PRO A C 1
ATOM 722 O O . PRO A 1 102 ? 9.162 -2.506 6.406 1.00 98.25 102 PRO A O 1
ATOM 725 N N . ILE A 1 103 ? 10.147 -0.634 5.641 1.00 98.62 103 ILE A N 1
ATOM 726 C CA . ILE A 1 103 ? 9.732 -0.798 4.242 1.00 98.62 103 ILE A CA 1
ATOM 727 C C . ILE A 1 103 ? 10.961 -1.087 3.385 1.00 98.62 103 ILE A C 1
ATOM 729 O O . ILE A 1 103 ? 11.930 -0.327 3.387 1.00 98.62 103 ILE A O 1
ATOM 733 N N . SER A 1 104 ? 10.899 -2.165 2.610 1.00 98.44 104 SER A N 1
ATOM 734 C CA . SER A 1 104 ? 11.896 -2.516 1.598 1.00 98.44 104 SER A CA 1
ATOM 735 C C . SER A 1 104 ? 11.243 -2.620 0.224 1.00 98.44 104 SER A C 1
ATOM 737 O O . SER A 1 104 ? 10.120 -3.103 0.092 1.00 98.44 104 SER A O 1
ATOM 739 N N . VAL A 1 105 ? 11.947 -2.132 -0.798 1.00 98.56 105 VAL A N 1
ATOM 740 C CA . VAL A 1 105 ? 11.441 -2.044 -2.172 1.00 98.56 105 VAL A CA 1
ATOM 741 C C . VAL A 1 105 ? 12.436 -2.713 -3.114 1.00 98.56 105 VAL A C 1
ATOM 743 O O . VAL A 1 105 ? 13.624 -2.385 -3.097 1.00 98.56 105 VAL A O 1
ATOM 746 N N . VAL A 1 106 ? 11.950 -3.620 -3.947 1.00 98.19 106 VAL A N 1
ATOM 747 C CA . VAL A 1 106 ? 12.641 -4.156 -5.120 1.00 98.19 106 VAL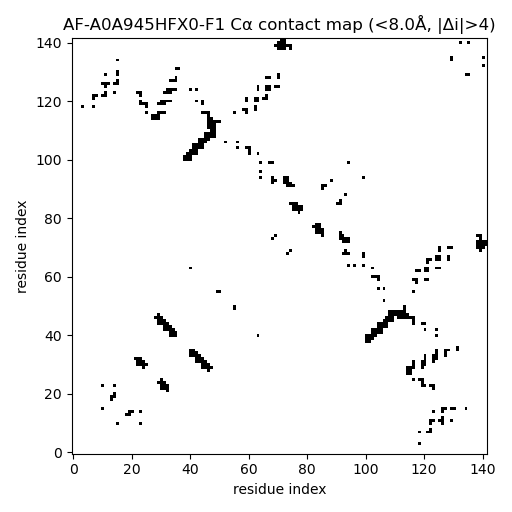 A CA 1
ATOM 748 C C . VAL A 1 106 ? 11.996 -3.517 -6.343 1.00 98.19 106 VAL A C 1
ATOM 750 O O . VAL A 1 106 ? 10.774 -3.528 -6.465 1.00 98.19 106 VAL A O 1
ATOM 753 N N . ILE A 1 107 ? 12.810 -2.911 -7.201 1.00 97.19 107 ILE A N 1
ATOM 754 C CA . ILE A 1 107 ? 12.361 -2.372 -8.484 1.00 97.19 107 ILE A CA 1
ATOM 755 C C . ILE A 1 107 ? 12.745 -3.419 -9.524 1.00 97.19 107 ILE A C 1
ATOM 757 O O . ILE A 1 107 ? 13.924 -3.742 -9.659 1.00 97.19 107 ILE A O 1
ATOM 761 N N . GLU A 1 108 ? 11.739 -3.995 -10.167 1.00 95.31 108 GLU A N 1
ATOM 762 C CA . GLU A 1 108 ? 11.895 -4.924 -11.278 1.00 95.31 108 GLU A CA 1
ATOM 763 C C . GLU A 1 108 ? 12.132 -4.103 -12.547 1.00 95.31 108 GLU A C 1
ATOM 765 O O . GLU A 1 108 ? 11.376 -3.176 -12.838 1.00 95.31 108 GLU A O 1
ATOM 770 N N . ASP A 1 109 ? 13.186 -4.442 -13.281 1.00 82.38 109 ASP A N 1
ATOM 771 C CA . ASP A 1 109 ? 13.493 -3.842 -14.577 1.00 82.38 109 ASP A CA 1
ATOM 772 C C . ASP A 1 109 ? 12.909 -4.729 -15.682 1.00 82.38 109 ASP A C 1
ATOM 774 O O . ASP A 1 109 ? 13.360 -5.859 -15.898 1.00 82.38 109 ASP A O 1
ATOM 778 N N . ASP A 1 110 ? 11.870 -4.231 -16.346 1.00 78.19 110 ASP A N 1
ATOM 779 C CA . ASP A 1 110 ? 11.247 -4.845 -17.520 1.00 78.19 110 ASP A CA 1
ATOM 780 C C . ASP A 1 110 ? 11.691 -4.180 -18.840 1.00 78.19 110 ASP A C 1
ATOM 782 O O . ASP A 1 110 ? 11.374 -4.690 -19.916 1.00 78.19 110 ASP A O 1
ATOM 786 N N . GLY A 1 111 ? 12.498 -3.109 -18.780 1.00 81.44 111 GLY A N 1
ATOM 787 C CA . GLY A 1 111 ? 13.006 -2.365 -19.938 1.00 81.44 111 GLY A CA 1
ATOM 788 C C . GLY A 1 111 ? 11.944 -1.594 -20.732 1.00 81.44 111 GLY A C 1
ATOM 789 O O . GLY A 1 111 ? 12.245 -1.104 -21.825 1.00 81.44 111 GLY A O 1
ATOM 790 N N . ASP A 1 112 ? 10.716 -1.506 -20.216 1.00 90.50 112 ASP A N 1
ATOM 791 C CA . ASP A 1 112 ? 9.604 -0.793 -20.843 1.00 90.50 112 ASP A CA 1
ATOM 792 C C . ASP A 1 112 ? 9.666 0.725 -20.568 1.00 90.50 112 ASP A C 1
ATOM 794 O O . ASP A 1 112 ? 10.479 1.217 -19.784 1.00 90.50 112 ASP A O 1
ATOM 798 N N . GLU A 1 113 ? 8.807 1.507 -21.230 1.00 94.06 113 GLU A N 1
ATOM 799 C CA . GLU A 1 113 ? 8.712 2.954 -20.983 1.00 94.06 113 GLU A CA 1
ATOM 800 C C . GLU A 1 113 ? 8.254 3.226 -19.534 1.00 94.06 113 GLU A C 1
ATOM 802 O O . GLU A 1 113 ? 7.280 2.612 -19.085 1.00 94.06 113 GLU A O 1
ATOM 807 N N . PRO A 1 114 ? 8.887 4.164 -18.801 1.00 95.19 114 PRO A N 1
ATOM 808 C CA . PRO A 1 114 ? 8.530 4.455 -17.418 1.00 95.19 114 PRO A CA 1
ATOM 809 C C . PRO A 1 114 ? 7.072 4.888 -17.236 1.00 95.19 114 PRO A C 1
ATOM 811 O O . PRO A 1 114 ? 6.592 5.841 -17.857 1.00 95.19 114 PRO A O 1
ATOM 814 N N . VAL A 1 115 ? 6.397 4.258 -16.273 1.00 95.38 115 VAL A N 1
ATOM 815 C CA . VAL A 1 115 ? 5.025 4.581 -15.848 1.00 95.38 115 VAL A CA 1
ATOM 816 C C . VAL A 1 115 ? 4.939 4.824 -14.337 1.00 95.38 115 VAL A C 1
ATOM 818 O O . VAL A 1 115 ? 5.885 4.610 -13.579 1.00 95.38 115 VAL A O 1
ATOM 821 N N . ASN A 1 116 ? 3.794 5.313 -13.850 1.00 93.50 116 ASN A N 1
ATOM 822 C CA . ASN A 1 116 ? 3.609 5.555 -12.419 1.00 93.50 116 ASN A CA 1
ATOM 823 C C . ASN A 1 116 ? 3.459 4.237 -11.630 1.00 93.50 116 ASN A C 1
ATOM 825 O O . ASN A 1 116 ? 2.419 3.584 -11.701 1.00 93.50 116 ASN A O 1
ATOM 829 N N . GLY A 1 117 ? 4.466 3.894 -10.818 1.00 94.44 117 GLY A N 1
ATOM 830 C CA . GLY A 1 117 ? 4.439 2.716 -9.938 1.00 94.44 117 GLY A CA 1
ATOM 831 C C . GLY A 1 117 ? 3.706 2.891 -8.601 1.00 94.44 117 GLY A C 1
ATOM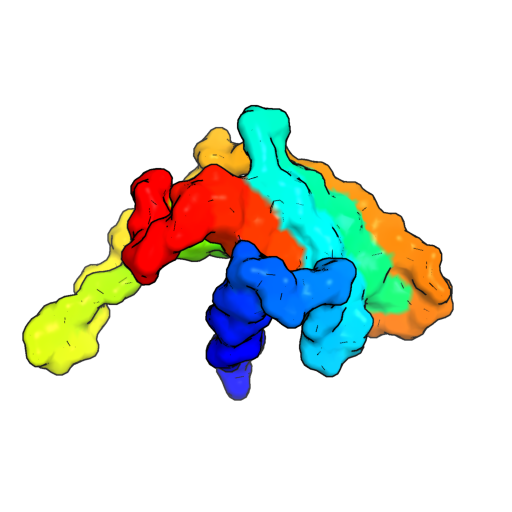 832 O O . GLY A 1 117 ? 3.317 1.906 -7.976 1.00 94.44 117 GLY A O 1
ATOM 833 N N . SER A 1 118 ? 3.498 4.125 -8.133 1.00 95.00 118 SER A N 1
ATOM 834 C CA . SER A 1 118 ? 3.002 4.396 -6.775 1.00 95.00 118 SER A CA 1
ATOM 835 C C . SER A 1 118 ? 1.581 3.892 -6.534 1.00 95.00 118 SER A C 1
ATOM 837 O O . SER A 1 118 ? 1.308 3.379 -5.451 1.00 95.00 118 SER A O 1
ATOM 839 N N . ASP A 1 119 ? 0.695 3.994 -7.528 1.00 94.69 119 ASP A N 1
ATOM 840 C CA . ASP A 1 119 ? -0.700 3.552 -7.394 1.00 94.69 119 ASP A CA 1
ATOM 841 C C . ASP A 1 119 ? -0.790 2.020 -7.239 1.00 94.69 119 ASP A C 1
ATOM 843 O O . ASP A 1 119 ? -1.556 1.524 -6.409 1.00 94.69 119 ASP A O 1
ATOM 847 N N . ALA A 1 120 ? 0.042 1.267 -7.975 1.00 95.56 120 ALA A N 1
ATOM 848 C CA . ALA A 1 120 ? 0.143 -0.186 -7.823 1.00 95.56 120 ALA A CA 1
ATOM 849 C C . ALA A 1 120 ? 0.670 -0.558 -6.429 1.00 95.56 120 ALA A C 1
ATOM 851 O O . ALA A 1 120 ? 0.082 -1.403 -5.752 1.00 95.56 120 ALA A O 1
ATOM 852 N N . VAL A 1 121 ? 1.740 0.109 -5.974 1.00 97.81 121 VAL A N 1
ATOM 853 C CA . VAL A 1 121 ? 2.332 -0.122 -4.645 1.00 97.81 121 VAL A CA 1
ATOM 854 C C . VAL A 1 121 ? 1.333 0.170 -3.531 1.00 97.81 121 VAL A C 1
ATOM 856 O O . VAL A 1 121 ? 1.182 -0.647 -2.625 1.00 97.81 121 VAL A O 1
ATOM 859 N N . PHE A 1 122 ? 0.626 1.299 -3.604 1.00 97.00 122 PHE A N 1
ATOM 860 C CA . PHE A 1 122 ? -0.377 1.673 -2.610 1.00 97.00 122 PHE A CA 1
ATOM 861 C C . PHE A 1 122 ? -1.452 0.588 -2.473 1.00 97.00 122 PHE A C 1
ATOM 863 O O . PHE A 1 122 ? -1.686 0.075 -1.378 1.00 97.00 122 PHE A O 1
ATOM 870 N N . ALA A 1 123 ? -2.062 0.179 -3.588 1.00 95.75 123 ALA A N 1
ATOM 871 C CA . ALA A 1 123 ? -3.118 -0.827 -3.576 1.00 95.75 123 ALA A CA 1
ATOM 872 C C . ALA A 1 123 ? -2.608 -2.213 -3.129 1.00 95.75 123 ALA A C 1
ATOM 874 O O . ALA A 1 123 ? -3.280 -2.888 -2.347 1.00 95.75 123 ALA A O 1
ATOM 875 N N . ALA A 1 124 ? -1.407 -2.625 -3.556 1.00 96.62 124 ALA A N 1
ATOM 876 C CA . ALA A 1 124 ? -0.803 -3.891 -3.139 1.00 96.62 124 ALA A CA 1
ATOM 877 C C . ALA A 1 124 ? -0.521 -3.929 -1.628 1.00 96.62 124 ALA A C 1
ATOM 879 O O . ALA A 1 124 ? -0.873 -4.903 -0.958 1.00 96.62 124 ALA A O 1
ATOM 880 N N . VAL A 1 125 ? 0.073 -2.866 -1.075 1.00 97.75 125 VAL A N 1
ATOM 881 C CA . VAL A 1 125 ? 0.389 -2.780 0.359 1.00 97.75 125 VAL A CA 1
ATOM 882 C C . VAL A 1 125 ? -0.881 -2.682 1.198 1.00 97.75 125 VAL A C 1
ATOM 884 O O . VAL A 1 125 ? -0.964 -3.346 2.229 1.00 97.75 125 VAL A O 1
ATOM 887 N N . ALA A 1 126 ? -1.894 -1.932 0.760 1.00 96.38 126 ALA A N 1
ATOM 888 C CA . ALA A 1 126 ? -3.172 -1.850 1.466 1.00 96.38 126 ALA A CA 1
ATOM 889 C C . ALA A 1 126 ? -3.865 -3.223 1.518 1.00 96.38 126 ALA A C 1
ATOM 891 O O . ALA A 1 126 ? -4.282 -3.666 2.589 1.00 96.38 126 ALA A O 1
ATOM 892 N N . ALA A 1 127 ? -3.892 -3.959 0.400 1.00 95.25 127 ALA A N 1
ATOM 893 C CA . ALA A 1 127 ? -4.440 -5.315 0.349 1.00 95.25 127 ALA A CA 1
ATOM 894 C C . ALA A 1 127 ? -3.681 -6.291 1.261 1.00 95.25 127 ALA A C 1
ATOM 896 O O . ALA A 1 127 ? -4.294 -7.071 1.993 1.00 95.25 127 ALA A O 1
ATOM 897 N N . ALA A 1 128 ? -2.346 -6.250 1.234 1.00 95.75 128 ALA A N 1
ATOM 898 C CA . ALA A 1 128 ? -1.509 -7.093 2.081 1.00 95.75 128 ALA A CA 1
ATOM 899 C C . ALA A 1 128 ? -1.656 -6.740 3.572 1.00 95.75 128 ALA A C 1
ATOM 901 O O . ALA A 1 128 ? -1.731 -7.641 4.404 1.00 95.75 128 ALA A O 1
ATOM 902 N N . THR A 1 129 ? -1.781 -5.453 3.907 1.00 96.25 129 THR A N 1
ATOM 903 C CA . THR A 1 129 ? -2.007 -4.983 5.283 1.00 96.25 129 THR A CA 1
ATOM 904 C C . THR A 1 129 ? -3.368 -5.437 5.797 1.00 96.25 129 THR A C 1
ATOM 906 O O . THR A 1 129 ? -3.449 -6.004 6.882 1.00 96.25 129 THR A O 1
ATOM 909 N N . TRP A 1 130 ? -4.435 -5.265 5.012 1.00 94.44 130 TRP A N 1
ATOM 910 C CA . TRP A 1 130 ? -5.781 -5.704 5.392 1.00 94.44 130 TRP A CA 1
ATOM 911 C C . TRP A 1 130 ? -5.835 -7.213 5.667 1.00 94.44 130 TRP A C 1
ATOM 913 O O . TRP A 1 130 ? -6.365 -7.643 6.693 1.00 94.44 130 TRP A O 1
ATOM 923 N N . ARG A 1 131 ? -5.185 -8.016 4.814 1.00 93.44 131 ARG A N 1
ATOM 924 C CA . ARG A 1 131 ? -5.007 -9.459 5.037 1.00 93.44 131 ARG A CA 1
ATOM 925 C C . ARG A 1 131 ? -4.222 -9.781 6.293 1.00 93.44 131 ARG A C 1
ATOM 927 O O . ARG A 1 131 ? -4.639 -10.638 7.065 1.00 93.44 131 ARG A O 1
ATOM 934 N N . HIS A 1 132 ? -3.093 -9.108 6.491 1.00 94.31 132 HIS A N 1
ATOM 935 C CA . HIS A 1 132 ? -2.254 -9.292 7.669 1.00 94.31 132 HIS A CA 1
ATOM 936 C C . HIS A 1 132 ? -3.032 -8.984 8.961 1.00 94.31 132 HIS A C 1
ATOM 938 O O . HIS A 1 132 ? -2.868 -9.676 9.961 1.00 94.31 132 HIS A O 1
ATOM 944 N N . ARG A 1 133 ? -3.959 -8.017 8.921 1.00 93.38 133 ARG A N 1
ATOM 945 C CA . ARG A 1 133 ? -4.876 -7.689 10.025 1.00 93.38 133 ARG A CA 1
ATOM 946 C C . ARG A 1 133 ? -6.079 -8.637 10.162 1.00 93.38 133 ARG A C 1
ATOM 948 O O . ARG A 1 133 ? -6.913 -8.419 11.035 1.00 93.38 133 ARG A O 1
ATOM 955 N N . GLY A 1 134 ? -6.174 -9.691 9.349 1.00 92.56 134 GLY A N 1
ATOM 956 C CA . GLY A 1 134 ? -7.234 -10.701 9.436 1.00 92.56 134 GLY A CA 1
ATOM 957 C C . GLY A 1 134 ? -8.515 -10.362 8.671 1.00 92.56 134 GLY A C 1
ATOM 958 O O . GLY A 1 134 ? -9.559 -10.931 8.975 1.00 92.56 134 GLY A O 1
ATOM 959 N N . CYS A 1 135 ? -8.441 -9.461 7.689 1.00 91.62 135 CYS A N 1
ATOM 960 C CA . CYS A 1 135 ? -9.567 -9.029 6.857 1.00 91.62 135 CYS A CA 1
ATOM 961 C C . CYS A 1 135 ? -10.785 -8.487 7.644 1.00 91.62 135 CYS A C 1
ATOM 963 O O . CYS A 1 135 ? -11.905 -8.945 7.405 1.00 91.62 135 CYS A O 1
ATOM 965 N N . PRO A 1 136 ? -10.609 -7.541 8.587 1.00 90.94 136 PRO A N 1
ATOM 966 C CA . PRO A 1 136 ? -11.733 -6.971 9.325 1.00 90.94 136 PRO A CA 1
ATOM 967 C C . PRO A 1 136 ? -12.687 -6.208 8.398 1.00 90.94 136 PRO A C 1
ATOM 969 O O . PRO A 1 136 ? -12.262 -5.619 7.403 1.00 90.94 136 PRO A O 1
ATOM 972 N N . GLU A 1 137 ? -13.975 -6.219 8.739 1.00 89.31 137 GLU A N 1
ATOM 973 C CA . GLU A 1 137 ? -15.025 -5.512 7.988 1.00 89.31 137 GLU A CA 1
ATOM 974 C C . GLU A 1 137 ? -14.947 -3.992 8.188 1.00 89.31 137 GLU A C 1
ATOM 976 O O . GLU A 1 137 ? -15.246 -3.231 7.268 1.00 89.31 137 GLU A O 1
ATOM 981 N N . ASP A 1 138 ? -14.490 -3.567 9.368 1.00 90.00 138 ASP A N 1
ATOM 982 C CA . ASP A 1 138 ? -14.329 -2.167 9.736 1.00 90.00 138 ASP A CA 1
ATOM 983 C C . ASP A 1 138 ? -12.859 -1.742 9.665 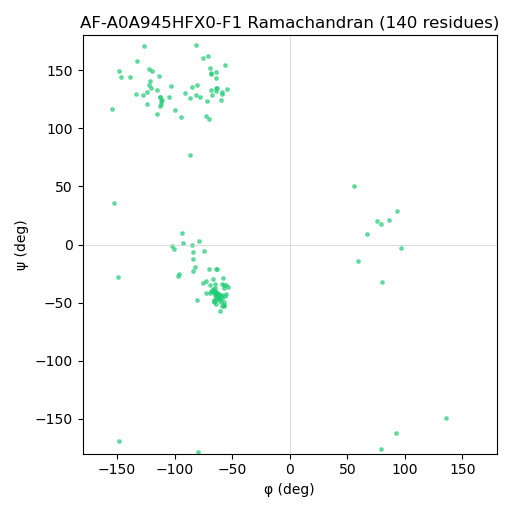1.00 90.00 138 ASP A C 1
ATOM 985 O O . ASP A 1 138 ? -11.955 -2.430 10.153 1.00 90.00 138 ASP A O 1
ATOM 989 N N . LEU A 1 139 ? -12.640 -0.563 9.089 1.00 89.38 139 LEU A N 1
ATOM 990 C CA . LEU A 1 139 ? -11.366 0.142 9.075 1.00 89.38 139 LEU A CA 1
ATOM 991 C C . LEU A 1 139 ? -11.547 1.525 9.719 1.00 89.38 139 LEU A C 1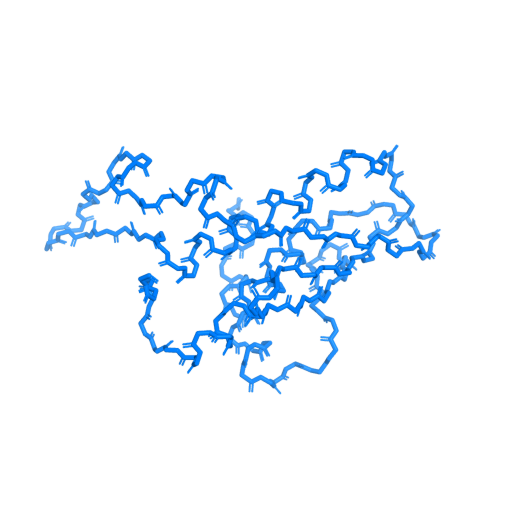
ATOM 993 O O . LEU A 1 139 ? -12.631 2.108 9.609 1.00 89.38 139 LEU A O 1
ATOM 997 N N . PRO A 1 140 ? -10.499 2.091 10.336 1.00 93.81 140 PRO A N 1
ATOM 998 C CA . PRO A 1 140 ? -9.168 1.515 10.519 1.00 93.81 140 PRO A CA 1
ATOM 999 C C . PRO A 1 140 ? -9.120 0.423 11.601 1.00 93.81 140 PRO A C 1
ATOM 1001 O O . PRO A 1 140 ? -9.986 0.347 12.469 1.00 93.81 140 PRO A O 1
ATOM 1004 N N . THR A 1 141 ? -8.083 -0.418 11.574 1.00 90.88 141 THR A N 1
ATOM 1005 C CA . THR A 1 141 ? -7.976 -1.589 12.471 1.00 90.88 141 THR A CA 1
ATOM 1006 C C . THR A 1 141 ? -7.405 -1.309 13.865 1.00 90.88 141 THR A C 1
ATOM 1008 O O . THR A 1 141 ? -7.363 -2.228 14.684 1.00 90.88 141 THR A O 1
ATOM 1011 N N . GLY A 1 142 ? -6.931 -0.086 14.127 1.00 74.00 142 GLY A N 1
ATOM 1012 C CA . GLY A 1 142 ? -6.215 0.276 15.356 1.00 74.00 142 GLY A CA 1
ATOM 1013 C C . GLY A 1 142 ? -4.709 0.045 15.291 1.00 74.00 142 GLY A C 1
ATOM 1014 O O . GLY A 1 142 ? -4.260 -0.997 14.745 1.00 74.00 142 GLY A O 1
#